Protein AF-A0A8R1Y2R4-F1 (afdb_monomer_lite)

pLDDT: mean 78.04, std 20.07, range [41.53, 98.31]

Sequence (93 aa):
MSQCYTYTIKPLEGRQFIQRNFVKLPENAFKYSNRAVTLNERFSIIERGYILVPDLENAKREFKRNVSLVSRNETNLQKQNHKKTFFAVTKKK

Foldseek 3Di:
DDDFFQKFKAFAPPLVVLLVVVVCVRVCSRVRGRDDDDPVNQVVSVSSRIGIGGDCPPVPDPPPCPDDDDDPVVVVVVVVVVVVVVVVVPPDD

Secondary structure (DSSP, 8-state):
------EEEEEPTT-HHHHTT-TTTGGGGGGGTTS---HHHHHHHHHTTEEEEE--TT---------PPPPTTTHHHHHHHHHHHHHHTT---

Radius of gyration: 24.01 Å; chains: 1; bounding box: 77×31×34 Å

Organism: Onchocerca volvulus (NCBI:txid6282)

Structure (mmCIF, N/CA/C/O backbone):
data_AF-A0A8R1Y2R4-F1
#
_entry.id   AF-A0A8R1Y2R4-F1
#
loop_
_atom_site.group_PDB
_atom_site.id
_atom_site.type_symbol
_atom_site.label_atom_id
_atom_site.label_alt_id
_atom_site.label_comp_id
_atom_site.label_asym_id
_atom_site.label_entity_id
_atom_site.label_seq_id
_atom_site.pdbx_PDB_ins_code
_atom_site.Cartn_x
_atom_site.Cartn_y
_atom_site.Cartn_z
_atom_site.occupancy
_atom_site.B_iso_or_equiv
_atom_site.auth_seq_id
_atom_site.auth_comp_id
_atom_site.auth_asym_id
_atom_site.auth_atom_id
_atom_site.pdbx_PDB_model_num
ATOM 1 N N . MET A 1 1 ? 17.604 1.561 -13.083 1.00 49.31 1 MET A N 1
ATOM 2 C CA . MET A 1 1 ? 16.351 2.344 -13.134 1.00 49.31 1 MET A CA 1
ATOM 3 C C . MET A 1 1 ? 15.333 1.675 -12.233 1.00 49.31 1 MET A C 1
ATOM 5 O O . MET A 1 1 ? 15.049 0.503 -12.452 1.00 49.31 1 MET A O 1
ATOM 9 N N . SER A 1 2 ? 14.848 2.370 -11.206 1.00 64.06 2 SER A N 1
ATOM 10 C CA . SER A 1 2 ? 13.792 1.875 -10.314 1.00 64.06 2 SER A CA 1
ATOM 11 C C . SER A 1 2 ? 12.544 1.550 -11.139 1.00 64.06 2 SER A C 1
ATOM 13 O O . SER A 1 2 ? 12.158 2.349 -11.990 1.00 64.06 2 SER A O 1
ATOM 15 N N . GLN A 1 3 ? 11.952 0.369 -10.955 1.00 65.56 3 GLN A N 1
ATOM 16 C CA . GLN A 1 3 ? 10.705 0.026 -11.637 1.00 65.56 3 GLN A CA 1
ATOM 17 C C . GLN A 1 3 ? 9.571 0.869 -11.051 1.00 65.56 3 GLN A C 1
ATOM 19 O O . GLN A 1 3 ? 9.357 0.884 -9.840 1.00 65.56 3 GLN A O 1
ATOM 24 N N . CYS A 1 4 ? 8.877 1.586 -11.926 1.00 77.00 4 CYS A N 1
ATOM 25 C CA . CYS A 1 4 ? 7.668 2.317 -11.598 1.00 77.00 4 CYS A CA 1
ATOM 26 C C . CYS A 1 4 ? 6.482 1.386 -11.854 1.00 77.00 4 CYS A C 1
ATOM 28 O O . CYS A 1 4 ? 6.266 0.972 -12.991 1.00 77.00 4 CYS A O 1
ATOM 30 N N . TYR A 1 5 ? 5.757 1.040 -10.794 1.00 84.00 5 TYR A N 1
ATOM 31 C CA . TYR A 1 5 ? 4.545 0.229 -10.863 1.00 84.00 5 TYR A CA 1
ATOM 32 C C . TYR A 1 5 ? 3.326 1.095 -10.571 1.00 84.00 5 TYR A C 1
ATOM 34 O O . TYR A 1 5 ? 3.419 2.072 -9.824 1.00 84.00 5 TYR A O 1
ATOM 42 N N . THR A 1 6 ? 2.181 0.709 -11.120 1.00 90.44 6 THR A N 1
ATOM 43 C CA . THR A 1 6 ? 0.896 1.078 -10.527 1.00 90.44 6 THR A CA 1
ATOM 44 C C . THR A 1 6 ? 0.682 0.197 -9.307 1.00 90.44 6 THR A C 1
ATOM 46 O O . THR A 1 6 ? 1.006 -0.990 -9.339 1.00 90.44 6 THR A O 1
ATOM 49 N N . TYR A 1 7 ? 0.194 0.781 -8.222 1.00 92.44 7 TYR A N 1
ATOM 50 C CA . TYR A 1 7 ? -0.056 0.060 -6.987 1.00 92.44 7 TYR A CA 1
ATOM 51 C C . TYR A 1 7 ? -1.516 0.164 -6.575 1.00 92.44 7 TYR A C 1
ATOM 53 O O . TYR A 1 7 ? -2.132 1.225 -6.683 1.00 92.44 7 TYR A O 1
ATOM 61 N N . THR A 1 8 ? -2.008 -0.912 -5.974 1.00 95.06 8 THR A N 1
ATOM 62 C CA . THR A 1 8 ? -3.230 -0.939 -5.176 1.00 95.06 8 THR A CA 1
ATOM 63 C C . THR A 1 8 ? -2.872 -1.072 -3.697 1.00 95.06 8 THR A C 1
ATOM 65 O O . THR A 1 8 ? -1.861 -1.670 -3.330 1.00 95.06 8 THR A O 1
ATOM 68 N N . ILE A 1 9 ? -3.681 -0.486 -2.816 1.00 96.88 9 ILE A N 1
ATOM 69 C CA . ILE A 1 9 ? -3.526 -0.638 -1.366 1.00 96.88 9 ILE A CA 1
ATOM 70 C C . ILE A 1 9 ? -4.608 -1.603 -0.888 1.00 96.88 9 ILE A C 1
ATOM 72 O O . ILE A 1 9 ? -5.797 -1.315 -1.020 1.00 96.88 9 ILE A O 1
ATOM 76 N N . LYS A 1 10 ? -4.199 -2.745 -0.333 1.00 96.88 10 LYS A N 1
ATOM 77 C CA . LYS A 1 10 ? -5.108 -3.784 0.167 1.00 96.88 10 LYS A CA 1
ATOM 78 C C . LYS A 1 10 ? -5.109 -3.824 1.694 1.00 96.88 10 LYS A C 1
ATOM 80 O O . LYS A 1 10 ? -4.061 -3.597 2.298 1.00 96.88 10 LYS A O 1
ATOM 85 N N . PRO A 1 11 ? -6.252 -4.098 2.341 1.00 97.50 11 PRO A N 1
ATOM 86 C CA . PRO A 1 11 ? -6.295 -4.277 3.787 1.00 97.50 11 PRO A CA 1
ATOM 87 C C . PRO A 1 11 ? -5.503 -5.522 4.200 1.00 97.50 11 PRO A C 1
ATOM 89 O O . PRO A 1 11 ? -5.555 -6.553 3.531 1.00 97.50 11 PRO A O 1
ATOM 92 N N . LEU A 1 12 ? -4.775 -5.426 5.313 1.00 97.06 12 LEU A N 1
ATOM 93 C CA . LEU A 1 12 ? -4.161 -6.577 5.973 1.00 97.06 12 LEU A CA 1
ATOM 94 C C . LEU A 1 12 ? -5.172 -7.252 6.901 1.00 97.06 12 LEU A C 1
ATOM 96 O O . LEU A 1 12 ? -5.836 -6.596 7.707 1.00 97.06 12 LEU A O 1
ATOM 100 N N . GLU A 1 13 ? -5.267 -8.573 6.817 1.00 95.38 13 GLU A N 1
ATOM 101 C CA . GLU A 1 13 ? -6.119 -9.353 7.709 1.00 95.38 13 GLU A CA 1
ATOM 102 C C . GLU A 1 13 ? -5.670 -9.218 9.176 1.00 95.38 13 GLU A C 1
ATOM 104 O O . GLU A 1 13 ? -4.488 -9.046 9.478 1.00 95.38 13 GLU A O 1
ATOM 109 N N . GLY A 1 14 ? -6.634 -9.222 10.099 1.00 96.62 14 GLY A N 1
ATOM 110 C CA . GLY A 1 14 ? -6.394 -9.080 11.538 1.00 96.62 14 GLY A CA 1
ATOM 111 C C . GLY A 1 14 ? -6.053 -7.659 12.002 1.00 96.62 14 GLY A C 1
ATOM 112 O O . GLY A 1 14 ? -5.831 -7.445 13.192 1.00 96.62 14 GLY A O 1
ATOM 113 N N . ARG A 1 15 ? -6.015 -6.664 11.101 1.00 96.81 15 ARG A N 1
ATOM 114 C CA . ARG A 1 15 ? -5.722 -5.253 11.435 1.00 96.81 15 ARG A CA 1
ATOM 115 C C . ARG A 1 15 ? -6.909 -4.306 11.253 1.00 96.81 15 ARG A C 1
ATOM 117 O O . ARG A 1 15 ? -6.722 -3.091 11.189 1.00 96.81 15 ARG A O 1
ATOM 124 N N . GLN A 1 16 ? -8.135 -4.831 11.242 1.00 97.06 16 GLN A N 1
ATOM 125 C CA . GLN A 1 16 ? -9.357 -4.043 11.029 1.00 97.06 16 GLN A CA 1
ATOM 126 C C . GLN A 1 16 ? -9.535 -2.931 12.068 1.00 97.06 16 GLN A C 1
ATOM 128 O O . GLN A 1 16 ? -9.979 -1.838 11.729 1.00 97.06 16 GLN A O 1
ATOM 133 N N . PHE A 1 17 ? -9.142 -3.170 13.324 1.00 97.38 17 PHE A N 1
ATOM 134 C CA . PHE A 1 17 ? -9.188 -2.153 14.378 1.00 97.38 17 PHE A CA 1
ATOM 135 C C . PHE A 1 17 ? -8.354 -0.907 14.032 1.00 97.38 17 PHE A C 1
ATOM 137 O O . PHE A 1 17 ? -8.808 0.212 14.248 1.00 97.38 17 PHE A O 1
ATOM 144 N N . ILE A 1 18 ? -7.172 -1.091 13.436 1.00 97.06 18 ILE A N 1
ATOM 145 C CA . ILE A 1 18 ? -6.283 0.007 13.031 1.00 97.06 18 ILE A CA 1
ATOM 146 C C . ILE A 1 18 ? -6.821 0.690 11.765 1.00 97.06 18 ILE A C 1
ATOM 148 O O . ILE A 1 18 ? -6.829 1.918 11.672 1.00 97.06 18 ILE A O 1
ATOM 152 N N . GLN A 1 19 ? -7.327 -0.099 10.811 1.00 97.44 19 GLN A N 1
ATOM 153 C CA . GLN A 1 19 ? -7.857 0.385 9.530 1.00 97.44 19 GLN A CA 1
ATOM 154 C C . GLN A 1 19 ? -9.016 1.376 9.691 1.00 97.44 19 GLN A C 1
ATOM 156 O O . GLN A 1 19 ? -9.145 2.281 8.866 1.00 97.44 19 GLN A O 1
ATOM 161 N N . ARG A 1 20 ? -9.814 1.260 10.766 1.00 96.44 20 ARG A N 1
ATOM 162 C CA . ARG A 1 20 ? -10.916 2.189 11.095 1.00 96.44 20 ARG A CA 1
ATOM 163 C C . ARG A 1 20 ? -10.472 3.653 11.171 1.00 96.44 20 ARG A C 1
ATOM 165 O O . ARG A 1 20 ? -11.252 4.534 10.833 1.00 96.44 20 ARG A O 1
ATOM 172 N N . ASN A 1 21 ? -9.220 3.913 11.546 1.00 96.81 21 ASN A N 1
ATOM 173 C CA . ASN A 1 21 ? -8.672 5.272 11.615 1.00 96.81 21 ASN A CA 1
ATOM 174 C C . ASN A 1 21 ? -8.136 5.772 10.259 1.00 96.81 21 ASN A C 1
ATOM 176 O O . ASN A 1 21 ? -7.833 6.952 10.102 1.00 96.81 21 ASN A O 1
ATOM 180 N N . PHE A 1 22 ? -8.015 4.885 9.268 1.00 97.00 22 PHE A N 1
ATOM 181 C CA . PHE A 1 22 ? -7.365 5.142 7.981 1.00 97.00 22 PHE A CA 1
ATOM 182 C C . PHE A 1 22 ? -8.189 4.599 6.805 1.00 97.00 22 PHE A C 1
ATOM 184 O O . PHE A 1 22 ? -7.633 4.085 5.836 1.00 97.00 22 PHE A O 1
ATOM 191 N N . VAL A 1 23 ? -9.519 4.713 6.871 1.00 95.75 23 VAL A N 1
ATOM 192 C CA . VAL A 1 23 ? -10.453 4.152 5.869 1.00 95.75 23 VAL A CA 1
ATOM 193 C C . VAL A 1 23 ? -10.216 4.709 4.463 1.00 95.75 23 VAL A C 1
ATOM 195 O O . VAL A 1 23 ? -10.403 4.002 3.483 1.00 95.75 23 VAL A O 1
ATOM 198 N N . LYS A 1 24 ? -9.736 5.954 4.354 1.00 96.38 24 LYS A N 1
ATOM 199 C CA . LYS A 1 24 ? -9.429 6.613 3.072 1.00 96.38 24 LYS A CA 1
ATOM 200 C C . LYS A 1 24 ? -8.052 6.251 2.505 1.00 96.38 24 LYS A C 1
ATOM 202 O O . LYS A 1 24 ? -7.671 6.743 1.445 1.00 96.38 24 LYS A O 1
ATOM 207 N N . LEU A 1 25 ? -7.241 5.456 3.209 1.00 96.44 25 LEU A N 1
ATOM 208 C CA . LEU A 1 25 ? -5.893 5.131 2.735 1.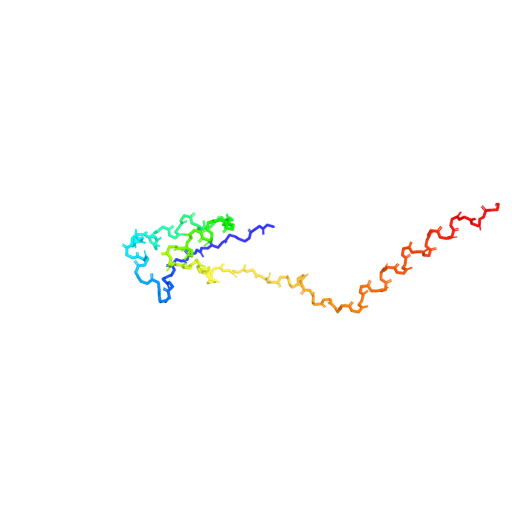00 96.44 25 LEU A CA 1
ATOM 209 C C . LEU A 1 25 ? -5.907 4.373 1.393 1.00 96.44 25 LEU A C 1
ATOM 211 O O . LEU A 1 25 ? -5.114 4.751 0.531 1.00 96.44 25 LEU A O 1
ATOM 215 N N . PRO A 1 26 ? -6.80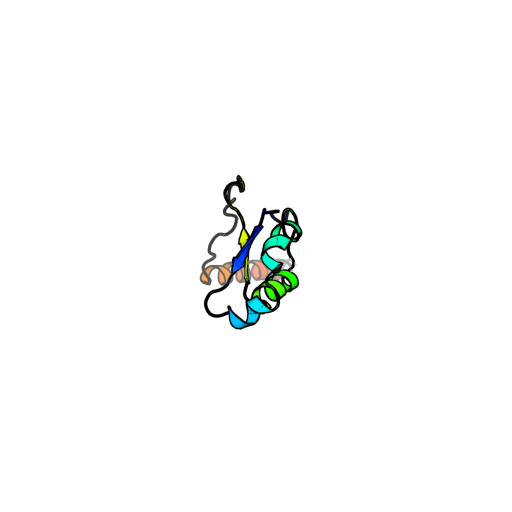8 3.398 1.152 1.00 96.56 26 PRO A N 1
ATOM 216 C CA . PRO A 1 26 ? -6.900 2.713 -0.135 1.00 96.56 26 PRO A CA 1
ATOM 217 C C . PRO A 1 26 ? -7.130 3.633 -1.338 1.00 96.56 26 PRO A C 1
ATOM 219 O O . PRO A 1 26 ? -6.517 3.439 -2.385 1.00 96.56 26 PRO A O 1
ATOM 222 N N . GLU A 1 27 ? -7.927 4.689 -1.171 1.00 95.88 27 GLU A N 1
ATOM 223 C CA . GLU A 1 27 ? -8.198 5.691 -2.215 1.00 95.88 27 GLU A CA 1
ATOM 224 C C . GLU A 1 27 ? -6.933 6.462 -2.626 1.00 95.88 27 GLU A C 1
ATOM 226 O O . GLU A 1 27 ? -6.837 6.981 -3.733 1.00 95.88 27 GLU A O 1
ATOM 231 N N . ASN A 1 28 ? -5.923 6.517 -1.751 1.00 94.75 28 ASN A N 1
ATOM 232 C CA . ASN A 1 28 ? -4.667 7.222 -1.989 1.00 94.75 28 ASN A CA 1
ATOM 233 C C . ASN A 1 28 ? -3.610 6.378 -2.727 1.00 94.75 28 ASN A C 1
ATOM 235 O O . ASN A 1 28 ? -2.481 6.844 -2.891 1.00 94.75 28 ASN A O 1
ATOM 239 N N . ALA A 1 29 ? -3.935 5.166 -3.190 1.00 93.94 29 ALA A N 1
ATOM 240 C CA . ALA A 1 29 ? -2.976 4.263 -3.836 1.00 93.94 29 ALA A CA 1
ATOM 241 C C . ALA A 1 29 ? -2.252 4.889 -5.050 1.00 93.94 29 ALA A C 1
ATOM 243 O O . ALA A 1 29 ? -1.051 4.675 -5.250 1.00 93.94 29 ALA A O 1
ATOM 244 N N . PHE A 1 30 ? -2.940 5.757 -5.803 1.00 92.69 30 PHE A N 1
ATOM 245 C CA . PHE A 1 30 ? -2.367 6.479 -6.945 1.00 92.69 30 PHE A CA 1
ATOM 246 C C . PHE A 1 30 ? -1.141 7.333 -6.572 1.00 92.69 30 PHE A C 1
ATOM 248 O O . PHE A 1 30 ? -0.242 7.497 -7.393 1.00 92.69 30 PHE A O 1
ATOM 255 N N . LYS A 1 31 ? -1.038 7.819 -5.324 1.00 94.44 31 LYS A N 1
ATOM 256 C CA . LYS A 1 31 ? 0.098 8.636 -4.844 1.00 94.44 31 LYS A CA 1
ATOM 257 C C . LYS A 1 31 ? 1.413 7.862 -4.752 1.00 94.44 31 LYS A C 1
ATOM 259 O O . LYS A 1 31 ? 2.484 8.469 -4.672 1.00 94.44 31 LYS A O 1
ATOM 264 N N . TYR A 1 32 ? 1.346 6.536 -4.715 1.00 93.38 32 TYR A N 1
ATOM 265 C CA . TYR A 1 32 ? 2.512 5.651 -4.669 1.00 93.38 32 TYR A CA 1
ATOM 266 C C . TYR A 1 32 ? 2.833 5.057 -6.041 1.00 93.38 32 TYR A C 1
ATOM 268 O O . TYR A 1 32 ? 3.881 4.443 -6.215 1.00 93.38 32 TYR A O 1
ATOM 276 N N . SER A 1 33 ? 1.942 5.251 -7.014 1.00 91.25 33 SER A N 1
ATOM 277 C CA . SER A 1 33 ? 2.076 4.713 -8.361 1.00 91.25 33 SER A CA 1
ATOM 278 C C . SER A 1 33 ? 3.051 5.530 -9.205 1.00 91.25 33 SER A C 1
ATOM 280 O O . SER A 1 33 ? 3.264 6.718 -8.972 1.00 91.25 33 SER A O 1
ATOM 282 N N . ASN A 1 34 ? 3.644 4.882 -10.205 1.00 88.19 34 ASN A N 1
ATOM 283 C CA . ASN A 1 34 ? 4.518 5.486 -11.212 1.00 88.19 34 ASN A CA 1
ATOM 284 C C . ASN A 1 34 ? 5.771 6.201 -10.672 1.00 88.19 34 ASN A C 1
ATOM 286 O O . ASN A 1 34 ? 6.397 6.988 -11.383 1.00 88.19 34 ASN A O 1
ATOM 290 N N . ARG A 1 35 ? 6.184 5.895 -9.439 1.00 89.69 35 ARG A N 1
ATOM 291 C CA . ARG A 1 35 ? 7.412 6.421 -8.835 1.00 89.69 35 ARG A CA 1
ATOM 292 C C . ARG A 1 35 ? 8.109 5.389 -7.961 1.00 89.69 35 ARG A C 1
ATOM 294 O O . ARG A 1 35 ? 7.540 4.365 -7.593 1.00 89.69 35 ARG A O 1
ATOM 301 N N . ALA A 1 36 ? 9.350 5.693 -7.594 1.00 88.94 36 ALA A N 1
ATOM 302 C CA .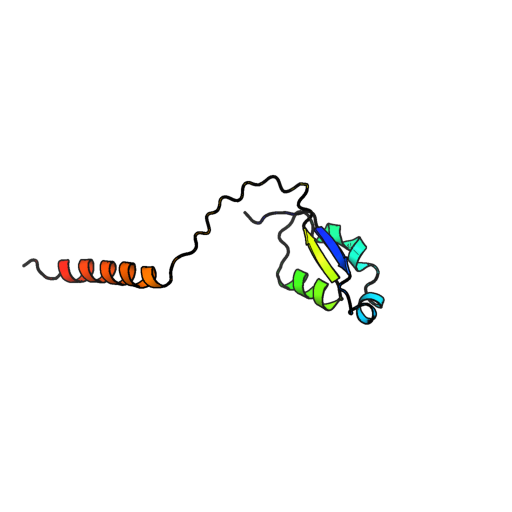 ALA A 1 36 ? 10.057 4.938 -6.574 1.00 88.94 36 ALA A CA 1
ATOM 303 C C . ALA A 1 36 ? 9.409 5.192 -5.205 1.00 88.94 36 ALA A C 1
ATOM 305 O O . ALA A 1 36 ? 9.437 6.311 -4.692 1.00 88.94 36 ALA A O 1
ATOM 306 N N . VAL A 1 37 ? 8.841 4.142 -4.616 1.00 90.69 37 VAL A N 1
ATOM 307 C CA . VAL A 1 37 ? 8.317 4.177 -3.248 1.00 90.69 37 VAL A CA 1
ATOM 308 C C . VAL A 1 37 ? 9.475 3.963 -2.276 1.00 90.69 37 VAL A C 1
ATOM 310 O O . VAL A 1 37 ? 10.283 3.039 -2.442 1.00 90.69 37 VAL A O 1
ATOM 313 N N . THR A 1 38 ? 9.575 4.803 -1.255 1.00 93.38 38 THR A N 1
ATOM 314 C CA . THR A 1 38 ? 10.593 4.688 -0.207 1.00 93.38 38 THR A CA 1
ATOM 315 C C . THR A 1 38 ? 10.261 3.558 0.769 1.00 93.38 38 THR A C 1
ATOM 317 O O . THR A 1 38 ? 9.130 3.076 0.858 1.00 93.38 38 THR A O 1
ATOM 320 N N . LEU A 1 39 ? 11.262 3.112 1.529 1.00 94.56 39 LEU A N 1
ATOM 321 C CA . LEU A 1 39 ? 11.050 2.108 2.572 1.00 94.56 39 LEU A CA 1
ATOM 322 C C . LEU A 1 39 ? 10.109 2.630 3.667 1.00 94.56 39 LEU A C 1
ATOM 324 O O . LEU A 1 39 ? 9.205 1.914 4.087 1.00 94.56 39 LEU A O 1
ATOM 328 N N . ASN A 1 40 ? 10.284 3.892 4.062 1.00 96.44 40 ASN A N 1
ATOM 329 C CA . ASN A 1 40 ? 9.461 4.536 5.078 1.00 96.44 40 ASN A CA 1
ATOM 330 C C . ASN A 1 40 ? 7.983 4.616 4.668 1.00 96.44 40 ASN A C 1
ATOM 332 O O . ASN A 1 40 ? 7.101 4.351 5.479 1.00 96.44 40 ASN A O 1
ATOM 336 N N . GLU A 1 41 ? 7.697 4.915 3.398 1.00 95.38 41 GLU A N 1
ATOM 337 C CA . GLU A 1 41 ? 6.323 4.911 2.880 1.00 95.38 41 GLU A CA 1
ATOM 338 C C . GLU A 1 41 ? 5.699 3.512 2.930 1.00 95.38 41 GLU A C 1
ATOM 340 O O . GLU A 1 41 ? 4.549 3.375 3.344 1.00 95.38 41 GLU A O 1
ATOM 345 N N . ARG A 1 42 ? 6.456 2.461 2.580 1.00 94.94 42 ARG A N 1
ATOM 346 C CA . ARG A 1 42 ? 5.974 1.073 2.700 1.00 94.94 42 ARG A CA 1
ATOM 347 C C . ARG A 1 42 ? 5.626 0.720 4.144 1.00 94.94 42 ARG A C 1
ATOM 349 O O . ARG A 1 42 ? 4.539 0.203 4.391 1.00 94.94 42 ARG A O 1
ATOM 356 N N . PHE A 1 43 ? 6.512 1.034 5.091 1.00 97.50 43 PHE A N 1
ATOM 357 C CA . PHE A 1 43 ? 6.246 0.804 6.513 1.00 97.50 43 PHE A CA 1
ATOM 358 C C . PHE A 1 43 ? 5.052 1.615 7.013 1.00 97.50 43 PHE A C 1
ATOM 360 O O . PHE A 1 43 ? 4.186 1.060 7.681 1.00 97.50 43 PHE A O 1
ATOM 367 N N . SER A 1 44 ? 4.939 2.879 6.606 1.00 97.44 44 SER A N 1
ATOM 368 C CA . SER A 1 44 ? 3.819 3.749 6.980 1.00 97.44 44 SER A CA 1
ATOM 369 C C . SER A 1 44 ? 2.458 3.175 6.565 1.00 97.44 44 SER A C 1
ATOM 371 O O . SER A 1 44 ? 1.474 3.347 7.287 1.00 97.44 44 SER A O 1
ATOM 373 N N . ILE A 1 45 ? 2.378 2.499 5.415 1.00 97.69 45 ILE A N 1
ATOM 374 C CA . ILE A 1 45 ? 1.154 1.826 4.947 1.00 97.69 45 ILE A CA 1
ATOM 375 C C . ILE A 1 45 ? 0.864 0.577 5.802 1.00 97.69 45 ILE A C 1
ATOM 377 O O . ILE A 1 45 ? -0.274 0.379 6.233 1.00 97.69 45 ILE A O 1
ATOM 381 N N . ILE A 1 46 ? 1.896 -0.216 6.113 1.00 97.56 46 ILE A N 1
ATOM 382 C CA . ILE A 1 46 ? 1.800 -1.437 6.937 1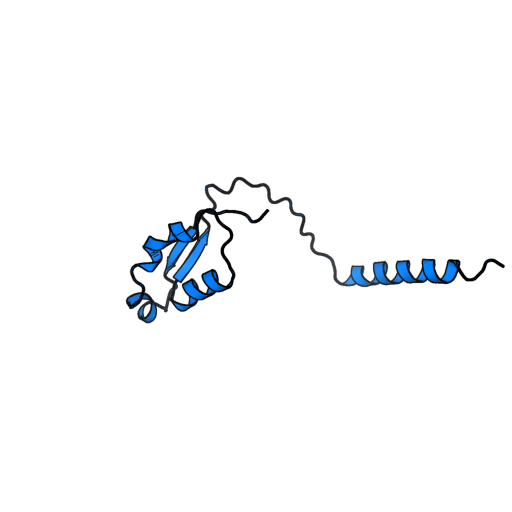.00 97.56 46 ILE A CA 1
ATOM 383 C C . ILE A 1 46 ? 1.360 -1.134 8.368 1.00 97.56 46 ILE A C 1
ATOM 385 O O . ILE A 1 46 ? 0.470 -1.806 8.900 1.00 97.56 46 ILE A O 1
ATOM 389 N N . GLU A 1 47 ? 1.930 -0.104 8.987 1.00 97.38 47 GLU A N 1
ATOM 390 C CA . GLU A 1 47 ? 1.544 0.337 10.330 1.00 97.38 47 GLU A CA 1
ATOM 391 C C . GLU A 1 47 ? 0.058 0.681 10.418 1.00 97.38 47 GLU A C 1
ATOM 393 O O . GLU A 1 47 ? -0.576 0.415 11.435 1.00 97.38 47 GLU A O 1
ATOM 398 N N . ARG A 1 48 ? -0.519 1.194 9.327 1.00 97.81 48 ARG A N 1
ATOM 399 C CA . ARG A 1 48 ? -1.936 1.570 9.230 1.00 97.81 48 ARG A CA 1
ATOM 400 C C . ARG A 1 48 ? -2.855 0.396 8.892 1.00 97.81 48 ARG A C 1
ATOM 402 O O . ARG A 1 48 ? -4.054 0.590 8.717 1.00 97.81 48 ARG A O 1
ATOM 409 N N . GLY A 1 49 ? -2.308 -0.817 8.828 1.00 97.88 49 GLY A N 1
ATOM 410 C CA . GLY A 1 49 ? -3.063 -2.040 8.585 1.00 97.88 49 GLY A CA 1
ATOM 411 C C . GLY A 1 49 ? -3.323 -2.330 7.112 1.00 97.88 49 GLY A C 1
ATOM 412 O O . GLY A 1 49 ? -4.278 -3.040 6.815 1.00 97.88 49 GLY A O 1
ATOM 413 N N . TYR A 1 50 ? -2.501 -1.820 6.196 1.00 98.31 50 TYR A N 1
ATOM 414 C CA . TYR A 1 50 ? -2.641 -2.068 4.762 1.00 98.31 50 TYR A CA 1
ATOM 415 C C . TYR A 1 50 ? -1.330 -2.550 4.136 1.00 98.31 50 TYR A C 1
ATOM 417 O O . TYR A 1 50 ? -0.265 -2.463 4.736 1.00 98.31 50 TYR A O 1
ATOM 425 N N . ILE A 1 51 ? -1.385 -3.038 2.903 1.00 96.69 51 ILE A N 1
ATOM 426 C CA . ILE A 1 51 ? -0.215 -3.423 2.116 1.00 96.69 51 ILE A CA 1
ATOM 427 C C . ILE A 1 51 ? -0.299 -2.822 0.719 1.00 96.69 51 ILE A C 1
ATOM 429 O O . ILE A 1 51 ? -1.370 -2.758 0.119 1.00 96.69 51 ILE A O 1
ATOM 433 N N . LEU A 1 52 ? 0.845 -2.381 0.206 1.00 94.44 52 LEU A N 1
ATOM 434 C CA . LEU A 1 52 ? 0.978 -1.891 -1.157 1.00 94.44 52 LEU A CA 1
ATOM 435 C C . LEU A 1 52 ? 1.266 -3.074 -2.095 1.00 94.44 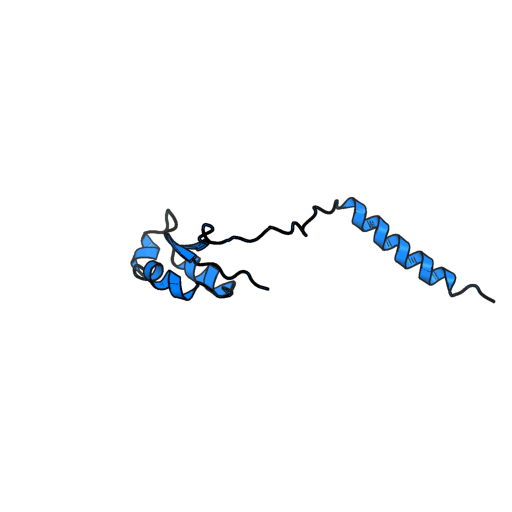52 LEU A C 1
ATOM 437 O O . LEU A 1 52 ? 2.285 -3.747 -1.939 1.00 94.44 52 LEU A O 1
ATOM 441 N N . VAL A 1 53 ? 0.382 -3.325 -3.057 1.00 93.19 53 VAL A N 1
ATOM 442 C CA . VAL A 1 53 ? 0.475 -4.436 -4.014 1.00 93.19 53 VAL A CA 1
ATOM 443 C C . VAL A 1 53 ? 0.703 -3.872 -5.416 1.00 93.19 53 VAL A C 1
ATOM 445 O O . VAL A 1 53 ? -0.090 -3.040 -5.851 1.00 93.19 53 VAL A O 1
ATOM 448 N N . PRO A 1 54 ? 1.783 -4.255 -6.119 1.00 90.88 54 PRO A N 1
ATOM 449 C CA . PRO A 1 54 ? 2.008 -3.811 -7.489 1.00 90.88 54 PRO A CA 1
ATOM 450 C C . PRO A 1 54 ? 1.059 -4.526 -8.452 1.00 90.88 54 PRO A C 1
ATOM 452 O O . PRO A 1 54 ? 0.931 -5.751 -8.405 1.00 90.88 54 PRO A O 1
ATOM 455 N N . ASP A 1 55 ? 0.460 -3.774 -9.368 1.00 87.94 55 ASP A N 1
ATOM 456 C CA . ASP A 1 55 ? -0.306 -4.335 -10.475 1.00 87.94 55 ASP A CA 1
ATOM 457 C C . ASP A 1 55 ? 0.672 -4.795 -11.562 1.00 87.94 55 ASP A C 1
ATOM 459 O O . ASP A 1 55 ? 1.328 -3.993 -12.236 1.00 87.94 55 ASP A O 1
ATOM 463 N N . LEU A 1 56 ? 0.804 -6.113 -11.711 1.00 81.88 56 LEU A N 1
ATOM 464 C CA . LEU A 1 56 ? 1.761 -6.722 -12.637 1.00 81.88 56 LEU A CA 1
ATOM 465 C C . LEU A 1 56 ? 1.234 -6.837 -14.073 1.00 81.88 56 LEU A C 1
ATOM 467 O O . LEU A 1 56 ? 2.022 -7.116 -14.971 1.00 81.88 56 LEU A O 1
ATOM 471 N N . GLU A 1 57 ? -0.048 -6.555 -14.310 1.00 75.62 57 GLU A N 1
ATOM 472 C CA . GLU A 1 57 ? -0.677 -6.625 -15.640 1.00 75.62 57 GLU A CA 1
ATOM 473 C C . GLU A 1 57 ? 0.062 -5.765 -16.682 1.00 75.62 57 GLU A C 1
ATOM 475 O O . GLU A 1 57 ? 0.257 -6.164 -17.829 1.00 75.62 57 GLU A O 1
ATOM 480 N N . ASN A 1 58 ? 0.566 -4.598 -16.263 1.00 62.34 58 ASN A N 1
ATOM 481 C CA . ASN A 1 58 ? 1.325 -3.686 -17.125 1.00 62.34 58 ASN A CA 1
ATOM 482 C C . ASN A 1 58 ? 2.845 -3.882 -17.038 1.00 62.34 58 ASN A C 1
ATOM 484 O O . ASN A 1 58 ? 3.601 -3.194 -17.732 1.00 62.34 58 ASN A O 1
ATOM 488 N N . ALA A 1 59 ? 3.324 -4.804 -16.202 1.00 63.31 59 ALA A N 1
ATOM 489 C CA . ALA A 1 59 ? 4.744 -5.055 -16.008 1.00 63.31 59 ALA A CA 1
ATOM 490 C C . ALA A 1 59 ? 5.316 -5.901 -17.157 1.00 63.31 59 ALA A C 1
ATOM 492 O O . ALA A 1 59 ? 5.833 -6.997 -16.959 1.00 63.31 59 ALA A O 1
ATOM 493 N N . LYS A 1 60 ? 5.287 -5.369 -18.382 1.00 57.09 60 LYS A N 1
ATOM 494 C CA . LYS A 1 60 ? 6.072 -5.901 -19.500 1.00 57.09 60 LYS A CA 1
ATOM 495 C C . LYS A 1 60 ? 7.545 -5.568 -19.274 1.00 57.09 60 LYS A C 1
ATOM 497 O O . LYS A 1 60 ? 8.065 -4.630 -19.874 1.00 57.09 60 LYS A O 1
ATOM 502 N N . ARG A 1 61 ? 8.237 -6.283 -18.387 1.00 57.59 61 ARG A N 1
ATOM 503 C CA . ARG A 1 61 ? 9.705 -6.282 -18.386 1.00 57.59 61 ARG A CA 1
ATOM 504 C C . ARG A 1 61 ? 10.245 -7.675 -18.161 1.00 57.59 61 ARG A C 1
ATOM 506 O O . ARG A 1 61 ? 10.016 -8.291 -17.126 1.00 57.59 61 ARG A O 1
ATOM 513 N N . GLU A 1 62 ? 11.019 -8.101 -19.151 1.00 55.38 62 GLU A N 1
ATOM 514 C CA . GLU A 1 62 ? 11.980 -9.183 -19.061 1.00 55.38 62 GLU A CA 1
ATOM 515 C C . GLU A 1 62 ? 12.751 -9.039 -17.749 1.00 55.38 62 GLU A C 1
ATOM 517 O O . GLU A 1 62 ? 13.523 -8.094 -17.551 1.00 55.38 62 GLU A O 1
ATOM 522 N N . PHE A 1 63 ? 12.543 -9.979 -16.830 1.00 55.59 63 PHE A N 1
ATOM 523 C CA . PHE A 1 63 ? 13.542 -10.252 -15.815 1.00 55.59 63 PHE A CA 1
ATOM 524 C C . PHE A 1 63 ? 14.817 -10.632 -16.572 1.00 55.59 63 PHE A C 1
ATOM 526 O O . PHE A 1 63 ? 15.028 -11.798 -16.902 1.00 55.59 63 PHE A O 1
ATOM 533 N N . LYS A 1 64 ? 15.708 -9.669 -16.836 1.00 55.88 64 LYS A N 1
ATOM 534 C CA . LYS A 1 64 ? 17.118 -10.019 -16.969 1.00 55.88 64 LYS A CA 1
ATOM 535 C C . LYS A 1 64 ? 17.499 -10.569 -15.605 1.00 55.88 64 LYS A C 1
ATOM 537 O O . LYS A 1 64 ? 17.691 -9.806 -14.658 1.00 55.88 64 LYS A O 1
ATOM 542 N N . ARG A 1 65 ? 17.496 -11.901 -15.487 1.00 56.38 65 ARG A N 1
ATOM 543 C CA . ARG A 1 65 ? 18.036 -12.658 -14.355 1.00 56.38 65 ARG A CA 1
ATOM 544 C C . ARG A 1 65 ? 19.534 -12.353 -14.261 1.00 56.38 65 ARG A C 1
ATOM 546 O O . ARG A 1 65 ? 20.368 -13.183 -14.582 1.00 56.38 65 ARG A O 1
ATOM 553 N N . ASN A 1 66 ? 19.877 -11.146 -13.827 1.00 63.59 66 ASN A N 1
ATOM 554 C CA . ASN A 1 66 ? 21.238 -10.788 -13.445 1.00 63.59 66 ASN A CA 1
ATOM 555 C C . ASN A 1 66 ? 21.527 -11.230 -12.002 1.00 63.59 66 ASN A C 1
ATOM 557 O O . ASN A 1 66 ? 22.575 -10.910 -11.456 1.00 63.59 66 ASN A O 1
ATOM 561 N N . VAL A 1 67 ? 20.587 -11.941 -11.374 1.00 67.94 67 VAL A N 1
ATOM 562 C CA . VAL A 1 67 ? 20.793 -12.607 -10.096 1.00 67.94 67 VAL A CA 1
ATOM 563 C C . VAL A 1 67 ? 21.012 -14.082 -10.394 1.00 67.94 67 VAL A C 1
ATOM 565 O O . VAL A 1 67 ? 20.075 -14.801 -10.742 1.00 67.94 67 VAL A O 1
ATOM 568 N N . SER A 1 68 ? 22.259 -14.518 -10.283 1.00 73.50 68 SER A N 1
ATOM 569 C CA . SER A 1 68 ? 22.605 -15.923 -10.113 1.00 73.50 68 SER A CA 1
ATOM 570 C C . SER A 1 68 ? 22.784 -16.205 -8.623 1.00 73.50 68 SER A C 1
ATOM 572 O O . SER A 1 68 ? 23.230 -15.350 -7.855 1.00 73.50 68 SER A O 1
ATOM 574 N N . LEU A 1 69 ? 22.419 -17.413 -8.194 1.00 74.50 69 LEU A N 1
ATOM 575 C CA . LEU A 1 69 ? 22.839 -17.906 -6.888 1.00 74.50 69 LEU A CA 1
ATOM 576 C C . LEU A 1 69 ? 24.349 -18.140 -6.957 1.00 74.50 69 LEU A C 1
ATOM 578 O O . LEU A 1 69 ? 24.804 -18.960 -7.749 1.00 74.50 69 LEU A O 1
ATOM 582 N N . VAL A 1 70 ? 25.119 -17.423 -6.143 1.00 74.31 70 VAL A N 1
ATOM 583 C CA . VAL A 1 70 ? 26.546 -17.710 -5.970 1.00 74.31 70 VAL A CA 1
ATOM 584 C C . VAL A 1 70 ? 26.676 -18.708 -4.830 1.00 74.31 70 VAL A C 1
ATOM 586 O O . VAL A 1 70 ? 26.221 -18.455 -3.711 1.00 74.31 70 VAL A O 1
ATOM 589 N N . SER A 1 71 ? 27.286 -19.859 -5.105 1.00 74.25 71 SER A N 1
ATOM 590 C CA . SER A 1 71 ? 27.615 -20.822 -4.057 1.00 74.25 71 SER A CA 1
ATOM 591 C C . SER A 1 71 ? 28.634 -20.201 -3.103 1.00 74.25 71 SER A C 1
ATOM 593 O O . SER A 1 71 ? 29.659 -19.668 -3.531 1.00 74.25 71 SER A O 1
ATOM 595 N N . ARG A 1 72 ? 28.397 -20.316 -1.789 1.00 72.06 72 ARG A N 1
ATOM 596 C CA . ARG A 1 72 ? 29.287 -19.792 -0.731 1.00 72.06 72 ARG A CA 1
ATOM 597 C C . ARG A 1 72 ? 30.736 -20.294 -0.865 1.00 72.06 72 ARG A C 1
ATOM 599 O O . ARG A 1 72 ? 31.663 -19.662 -0.355 1.00 72.06 72 ARG A O 1
ATOM 606 N N . ASN A 1 73 ? 30.940 -21.394 -1.585 1.00 70.62 73 ASN A N 1
ATOM 607 C CA . ASN A 1 73 ? 32.243 -22.020 -1.772 1.00 70.62 73 ASN A CA 1
ATOM 608 C C . ASN A 1 73 ? 33.124 -21.277 -2.796 1.00 70.62 73 ASN A C 1
ATOM 610 O O . ASN A 1 73 ? 34.349 -21.334 -2.691 1.00 70.62 73 ASN A O 1
ATOM 614 N N . GLU A 1 74 ? 32.544 -20.516 -3.731 1.00 58.78 74 GLU A N 1
ATOM 615 C CA . GLU A 1 74 ? 33.308 -19.790 -4.762 1.00 58.78 74 GLU A CA 1
ATOM 616 C C . GLU A 1 74 ? 34.011 -18.538 -4.217 1.00 58.78 74 GLU A C 1
ATOM 618 O O . GLU A 1 74 ? 35.031 -18.101 -4.758 1.00 58.78 74 GLU A O 1
ATOM 623 N N . THR A 1 75 ? 33.558 -18.013 -3.072 1.00 54.81 75 THR A N 1
ATOM 624 C CA . THR A 1 75 ? 34.195 -16.865 -2.404 1.00 54.81 75 THR A CA 1
ATOM 625 C C . THR A 1 75 ? 35.650 -17.123 -1.988 1.00 54.81 75 THR A C 1
ATOM 627 O O . THR A 1 75 ? 36.395 -16.172 -1.744 1.00 54.81 75 THR A O 1
ATOM 630 N N . ASN A 1 76 ? 36.088 -18.386 -1.930 1.00 53.78 76 ASN A N 1
ATOM 631 C CA . ASN A 1 76 ? 37.475 -18.723 -1.609 1.00 53.78 76 ASN A CA 1
ATOM 632 C C . ASN A 1 76 ? 38.424 -18.724 -2.817 1.00 53.78 76 ASN A C 1
ATOM 634 O O . ASN A 1 76 ? 39.624 -18.545 -2.608 1.00 53.78 76 ASN A O 1
ATOM 638 N N . LEU A 1 77 ? 37.942 -18.842 -4.063 1.00 51.47 77 LEU A N 1
ATOM 639 C CA . LEU A 1 77 ? 38.843 -18.822 -5.226 1.00 51.47 77 LEU A CA 1
ATOM 640 C C . LEU A 1 77 ? 39.314 -17.399 -5.567 1.00 51.47 77 LEU A C 1
ATOM 642 O O . LEU A 1 77 ? 40.490 -17.186 -5.865 1.00 51.47 77 LEU A O 1
ATOM 646 N N . GLN A 1 78 ? 38.440 -16.393 -5.450 1.00 52.28 78 GLN A N 1
ATOM 647 C CA . GLN A 1 78 ? 38.813 -15.009 -5.782 1.00 52.28 78 GLN A CA 1
ATOM 648 C C . GLN A 1 78 ? 39.771 -14.376 -4.758 1.00 52.28 78 GLN A C 1
ATOM 650 O O . GLN A 1 78 ? 40.624 -13.571 -5.134 1.00 52.28 78 GLN A O 1
ATOM 655 N N . LYS A 1 79 ? 39.736 -14.798 -3.484 1.00 49.06 79 LYS A N 1
ATOM 656 C CA . LYS A 1 79 ? 40.719 -14.345 -2.481 1.00 49.06 79 LYS A CA 1
ATOM 657 C C . LYS A 1 79 ? 42.138 -14.877 -2.725 1.00 49.06 79 LYS A C 1
ATOM 659 O O . LYS A 1 79 ? 43.087 -14.299 -2.195 1.00 49.06 79 LYS A O 1
ATOM 664 N N . GLN A 1 80 ? 42.319 -15.931 -3.524 1.00 51.34 80 GLN A N 1
ATOM 665 C CA . GLN A 1 80 ? 43.654 -16.477 -3.805 1.00 51.34 80 GLN A CA 1
ATOM 666 C C . GLN A 1 80 ? 44.345 -15.818 -5.006 1.00 51.34 80 GLN A C 1
ATOM 668 O O . GLN A 1 80 ? 45.574 -15.717 -5.013 1.00 51.34 80 GLN A O 1
ATOM 673 N N . ASN A 1 81 ? 43.599 -15.278 -5.974 1.00 48.44 81 ASN A N 1
ATOM 674 C CA . ASN A 1 81 ? 44.219 -14.654 -7.149 1.00 48.44 81 ASN A CA 1
ATOM 675 C C . ASN A 1 81 ? 44.791 -13.254 -6.868 1.00 48.44 81 ASN A C 1
ATOM 677 O O . ASN A 1 81 ? 45.791 -12.886 -7.478 1.00 48.44 81 ASN A O 1
ATOM 681 N N . HIS A 1 82 ? 44.277 -12.523 -5.871 1.00 45.69 82 HIS A N 1
ATOM 682 C CA . HIS A 1 82 ? 44.880 -11.245 -5.460 1.00 45.69 82 HIS A CA 1
ATOM 683 C C . HIS A 1 82 ? 46.183 -11.384 -4.656 1.00 45.69 82 HIS A C 1
ATOM 685 O O . HIS A 1 82 ? 46.919 -10.408 -4.523 1.00 45.69 82 HIS A O 1
ATOM 691 N N . LYS A 1 83 ? 46.516 -12.579 -4.144 1.00 44.16 83 LYS A N 1
ATOM 692 C CA . LYS A 1 83 ? 47.801 -12.797 -3.459 1.00 44.16 83 LYS A CA 1
ATOM 693 C C . LYS A 1 83 ? 48.939 -13.132 -4.423 1.00 44.16 83 LYS A C 1
ATOM 695 O O . LYS A 1 83 ? 50.074 -12.779 -4.134 1.00 4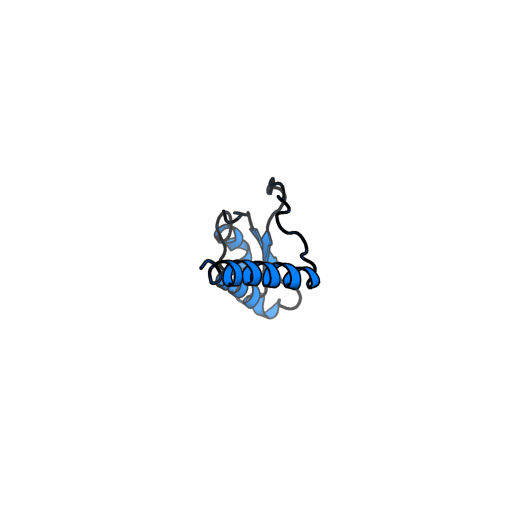4.16 83 LYS A O 1
ATOM 700 N N . LYS A 1 84 ? 48.679 -13.752 -5.580 1.00 48.34 84 LYS A N 1
ATOM 701 C CA . LYS A 1 84 ? 49.762 -14.144 -6.506 1.00 48.34 84 LYS A CA 1
ATOM 702 C C . LYS A 1 84 ? 50.368 -12.969 -7.277 1.00 48.34 84 LYS A C 1
ATOM 704 O O . LYS A 1 84 ? 51.558 -13.005 -7.570 1.00 48.34 84 LYS A O 1
ATOM 709 N N . THR A 1 85 ? 49.607 -11.909 -7.544 1.00 48.19 85 THR A N 1
ATOM 710 C CA . THR A 1 85 ? 50.144 -10.716 -8.220 1.00 48.19 85 THR A CA 1
ATOM 711 C C . THR A 1 85 ? 51.007 -9.843 -7.310 1.00 48.19 85 THR A C 1
ATOM 713 O O . THR A 1 85 ? 51.968 -9.255 -7.795 1.00 48.19 85 THR A O 1
ATOM 716 N N . PHE A 1 86 ? 50.771 -9.823 -5.993 1.00 44.72 86 PHE A N 1
ATOM 717 C CA . PHE A 1 86 ? 51.617 -9.052 -5.071 1.00 44.72 86 PHE A CA 1
ATOM 718 C C . PHE A 1 86 ? 53.005 -9.671 -4.841 1.00 44.72 86 PHE A C 1
ATOM 720 O O . PHE A 1 86 ? 53.973 -8.937 -4.663 1.00 44.72 86 PHE A O 1
ATOM 727 N N . PHE A 1 87 ? 53.145 -11.000 -4.902 1.00 49.84 87 PHE A N 1
ATOM 728 C CA . PHE A 1 87 ? 54.453 -11.652 -4.728 1.00 49.84 87 PHE A CA 1
ATOM 729 C C . PHE A 1 87 ? 55.325 -11.655 -5.990 1.00 49.84 87 PHE A C 1
ATOM 731 O O . PHE A 1 87 ? 56.536 -11.840 -5.887 1.00 49.84 87 PHE A O 1
ATOM 738 N N . ALA A 1 88 ? 54.747 -11.441 -7.175 1.00 50.12 88 ALA A N 1
ATOM 739 C CA . ALA A 1 88 ? 55.510 -11.443 -8.424 1.00 50.12 88 ALA A CA 1
ATOM 740 C C . ALA A 1 88 ? 56.296 -10.140 -8.663 1.00 50.12 88 ALA A C 1
ATOM 742 O O . ALA A 1 88 ? 57.254 -10.146 -9.432 1.00 50.12 88 ALA A O 1
ATOM 743 N N . VAL A 1 89 ? 55.932 -9.034 -8.002 1.00 48.34 89 VAL A N 1
ATOM 744 C CA . VAL A 1 89 ? 56.585 -7.731 -8.228 1.00 48.34 89 VAL A CA 1
ATOM 745 C C . VAL A 1 89 ? 57.877 -7.568 -7.418 1.00 48.34 89 VAL A C 1
ATOM 747 O O . VAL A 1 89 ? 58.751 -6.811 -7.822 1.00 48.34 89 VAL A O 1
ATOM 750 N N . THR A 1 90 ? 58.087 -8.319 -6.333 1.00 47.00 90 THR A N 1
ATOM 751 C CA . THR A 1 90 ? 59.278 -8.143 -5.475 1.00 47.00 90 THR A CA 1
ATOM 752 C C . THR A 1 90 ? 60.431 -9.117 -5.750 1.00 47.00 90 THR A C 1
ATOM 754 O O . THR A 1 90 ? 61.389 -9.161 -4.982 1.00 47.00 90 THR A O 1
ATOM 757 N N . LYS A 1 91 ? 60.417 -9.861 -6.867 1.00 43.78 91 LYS A N 1
ATOM 758 C CA . LYS A 1 91 ? 61.568 -10.680 -7.309 1.00 43.78 91 LYS A CA 1
ATOM 759 C C . LYS A 1 91 ? 61.906 -10.512 -8.796 1.00 43.78 91 LYS A C 1
ATOM 761 O O . LYS A 1 91 ? 61.875 -11.463 -9.568 1.00 43.78 91 LYS A O 1
ATOM 766 N N . LYS A 1 92 ? 62.294 -9.300 -9.178 1.00 41.91 92 LYS A N 1
ATOM 767 C CA . LYS A 1 92 ? 63.245 -9.006 -10.269 1.00 41.91 92 LYS A CA 1
ATOM 768 C C . LYS A 1 92 ? 64.042 -7.797 -9.770 1.00 41.91 92 LYS A C 1
ATOM 770 O O . LYS A 1 92 ? 63.479 -6.715 -9.701 1.00 41.91 92 LYS A O 1
ATOM 775 N N . LYS A 1 93 ? 65.094 -8.032 -8.981 1.00 41.53 93 LYS A N 1
ATOM 776 C CA . LYS A 1 93 ? 66.478 -8.307 -9.409 1.00 41.53 93 LYS A CA 1
ATOM 777 C C . LYS A 1 93 ? 67.028 -7.170 -10.254 1.00 41.53 93 LYS A C 1
ATOM 779 O O . LYS A 1 93 ? 66.479 -6.977 -11.357 1.00 41.53 93 LYS A O 1
#